Protein AF-A0A3M1F6H9-F1 (afdb_monomer_lite)

pLDDT: mean 87.19, std 11.6, range [54.12, 97.62]

Structure (mmCIF, N/CA/C/O backbone):
data_AF-A0A3M1F6H9-F1
#
_entry.id   AF-A0A3M1F6H9-F1
#
loop_
_atom_site.group_PDB
_atom_site.id
_atom_site.type_symbol
_atom_site.label_atom_id
_atom_site.label_alt_id
_atom_site.label_comp_id
_atom_site.label_asym_id
_atom_site.label_entity_id
_atom_site.label_seq_id
_atom_site.pdbx_PDB_ins_code
_atom_site.Cartn_x
_atom_site.Cartn_y
_atom_site.Cartn_z
_atom_site.occupancy
_atom_site.B_iso_or_equiv
_atom_site.auth_seq_id
_atom_site.auth_comp_id
_atom_site.auth_asym_id
_atom_site.auth_atom_id
_atom_site.pdbx_PDB_model_num
ATOM 1 N N . SER A 1 1 ? -1.855 0.763 23.157 1.00 54.12 1 SER A N 1
ATOM 2 C CA . SER A 1 1 ? -2.403 1.597 22.064 1.00 54.12 1 SER A CA 1
ATOM 3 C C . SER A 1 1 ? -3.303 0.759 21.146 1.00 54.12 1 SER A C 1
ATOM 5 O O . SER A 1 1 ? -2.906 0.369 20.063 1.00 54.12 1 SER A O 1
ATOM 7 N N . GLY A 1 2 ? -4.530 0.427 21.568 1.00 61.81 2 GLY A N 1
ATOM 8 C CA . GLY A 1 2 ? -5.446 -0.448 20.804 1.00 61.81 2 GLY A CA 1
ATOM 9 C C . GLY A 1 2 ? -6.276 0.252 19.717 1.00 61.81 2 GLY A C 1
ATOM 10 O O . GLY A 1 2 ? -7.378 -0.196 19.433 1.00 61.81 2 GLY A O 1
ATOM 11 N N . TYR A 1 3 ? -5.807 1.386 19.186 1.00 68.88 3 TYR A N 1
ATOM 12 C CA . TYR A 1 3 ? -6.571 2.201 18.230 1.00 68.88 3 TYR A CA 1
ATOM 13 C C . TYR A 1 3 ? -6.446 1.690 16.788 1.00 68.88 3 TYR A C 1
ATOM 15 O O . TYR A 1 3 ? -7.424 1.707 16.050 1.00 68.88 3 TYR A O 1
ATOM 23 N N . PHE A 1 4 ? -5.265 1.188 16.414 1.00 77.31 4 PHE A N 1
ATOM 24 C CA . PHE A 1 4 ? -4.986 0.645 15.088 1.00 77.31 4 PHE A CA 1
ATOM 25 C C . PHE A 1 4 ? -4.429 -0.784 15.204 1.00 77.31 4 PHE A C 1
ATOM 27 O O . PHE A 1 4 ? -3.568 -1.022 16.060 1.00 77.31 4 PHE A O 1
ATOM 34 N N . PRO A 1 5 ? -4.902 -1.757 14.404 1.00 86.94 5 PRO A N 1
ATOM 35 C CA . PRO A 1 5 ? -4.405 -3.125 14.462 1.00 86.94 5 PRO A CA 1
ATOM 36 C C . PRO A 1 5 ? -2.930 -3.188 14.069 1.00 86.94 5 PRO A C 1
ATOM 38 O O . PRO A 1 5 ? -2.548 -2.740 12.991 1.00 86.94 5 PRO A O 1
ATOM 41 N N . LYS A 1 6 ? -2.101 -3.822 14.908 1.00 88.19 6 LYS A N 1
ATOM 42 C CA . LYS A 1 6 ? -0.671 -4.018 14.610 1.00 88.19 6 LYS A CA 1
ATOM 43 C C . LYS A 1 6 ? -0.449 -4.736 13.273 1.00 88.19 6 LYS A C 1
ATOM 45 O O . LYS A 1 6 ? 0.467 -4.374 12.548 1.00 88.19 6 LYS A O 1
ATOM 50 N N . ALA A 1 7 ? -1.309 -5.701 12.939 1.00 89.88 7 ALA A N 1
ATOM 51 C CA . ALA A 1 7 ? -1.248 -6.435 11.676 1.00 89.88 7 ALA A CA 1
ATOM 52 C C . ALA A 1 7 ? -1.406 -5.512 10.454 1.00 89.88 7 ALA A C 1
ATOM 54 O O . ALA A 1 7 ? -0.603 -5.594 9.530 1.00 89.88 7 ALA A O 1
ATOM 55 N N . LEU A 1 8 ? -2.370 -4.581 10.482 1.00 91.25 8 LEU A N 1
ATOM 56 C CA . LEU A 1 8 ? -2.513 -3.577 9.422 1.00 91.25 8 LEU A CA 1
ATOM 57 C C . LEU A 1 8 ? -1.314 -2.632 9.383 1.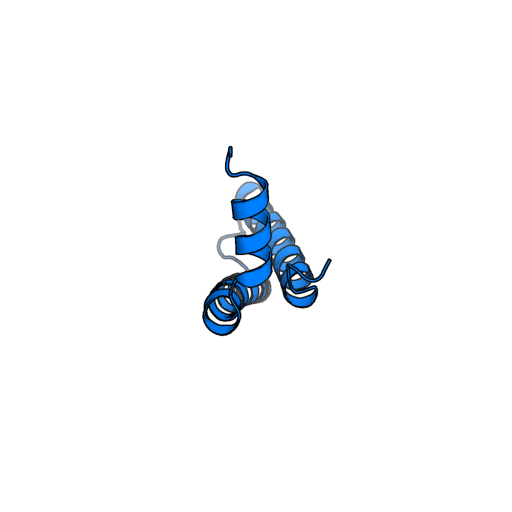00 91.25 8 LEU A C 1
ATOM 59 O O . LEU A 1 8 ? -0.861 -2.286 8.303 1.00 91.25 8 LEU A O 1
ATOM 63 N N . GLY A 1 9 ? -0.758 -2.259 10.539 1.00 91.62 9 GLY A N 1
ATOM 64 C CA . GLY A 1 9 ? 0.463 -1.448 10.601 1.00 91.62 9 GLY A CA 1
ATOM 65 C C . GLY A 1 9 ? 1.642 -2.086 9.877 1.00 91.62 9 GLY A C 1
ATOM 66 O O . GLY A 1 9 ? 2.285 -1.429 9.067 1.00 91.62 9 GLY A O 1
ATOM 67 N N . VAL A 1 10 ? 1.896 -3.374 10.116 1.00 94.75 10 VAL A N 1
ATOM 68 C CA . VAL A 1 10 ? 2.960 -4.110 9.415 1.00 94.75 10 VAL A CA 1
ATOM 69 C C . VAL A 1 10 ? 2.674 -4.193 7.915 1.00 94.75 10 VAL A C 1
ATOM 71 O O . VAL A 1 10 ? 3.573 -3.957 7.112 1.00 94.75 10 VAL A O 1
ATOM 74 N N . LEU A 1 11 ? 1.423 -4.463 7.537 1.00 94.38 11 LEU A N 1
ATOM 75 C CA . LEU A 1 11 ? 1.010 -4.544 6.137 1.00 94.38 11 LEU A CA 1
ATOM 76 C C . LEU A 1 11 ? 1.197 -3.202 5.403 1.00 94.38 11 LEU A C 1
ATOM 78 O O . LEU A 1 11 ? 1.721 -3.178 4.294 1.00 94.38 11 LEU A O 1
ATOM 82 N N . PHE A 1 12 ? 0.873 -2.080 6.052 1.00 94.50 12 PHE A N 1
ATOM 83 C CA . PHE A 1 12 ? 1.123 -0.738 5.519 1.00 94.50 12 PHE A CA 1
ATOM 8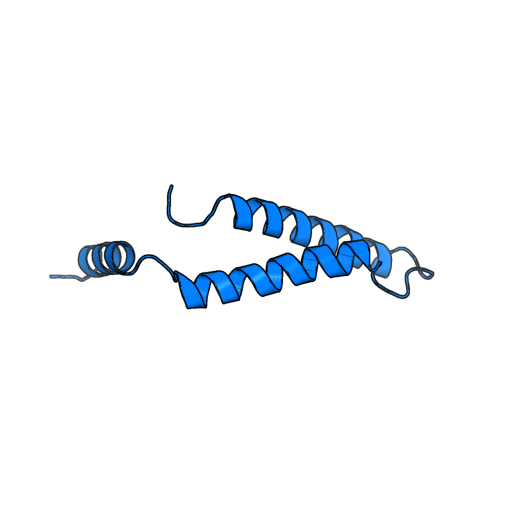4 C C . PHE A 1 12 ? 2.604 -0.396 5.410 1.00 94.50 12 PHE A C 1
ATOM 86 O O . PHE A 1 12 ? 3.001 0.241 4.440 1.00 94.50 12 PHE A O 1
ATOM 93 N N . MET A 1 13 ? 3.432 -0.810 6.373 1.00 96.25 13 MET A N 1
ATOM 94 C CA . MET A 1 13 ? 4.880 -0.618 6.254 1.00 96.25 13 MET A CA 1
ATOM 95 C C . MET A 1 13 ? 5.438 -1.394 5.058 1.00 96.25 13 MET A C 1
ATOM 97 O O . MET A 1 13 ? 6.241 -0.850 4.303 1.00 96.25 13 MET A O 1
ATOM 101 N N . ALA A 1 14 ? 4.975 -2.628 4.842 1.00 96.56 14 ALA A N 1
ATOM 102 C CA . ALA A 1 14 ? 5.360 -3.420 3.678 1.00 96.56 14 ALA A CA 1
ATOM 103 C C . ALA A 1 14 ? 4.905 -2.768 2.359 1.00 96.56 14 ALA A C 1
ATOM 105 O O . ALA A 1 14 ? 5.700 -2.671 1.428 1.00 96.56 14 ALA A O 1
ATOM 106 N N . ALA A 1 15 ? 3.670 -2.260 2.293 1.00 96.50 15 ALA A N 1
ATOM 107 C CA . ALA A 1 15 ? 3.174 -1.524 1.130 1.00 96.50 15 ALA A CA 1
ATOM 108 C C . ALA A 1 15 ? 3.954 -0.225 0.877 1.00 96.50 15 ALA A C 1
ATOM 110 O O . ALA A 1 15 ? 4.314 0.059 -0.260 1.00 96.50 15 ALA A O 1
ATOM 111 N N . GLY A 1 16 ? 4.277 0.533 1.928 1.00 97.06 16 GLY A N 1
ATOM 112 C CA . GLY A 1 16 ? 5.079 1.754 1.823 1.00 97.06 16 GLY A CA 1
ATOM 113 C C . GLY A 1 16 ? 6.487 1.490 1.288 1.00 97.06 16 GLY A C 1
ATOM 114 O O . GLY A 1 16 ? 6.958 2.216 0.415 1.00 97.06 16 GLY A O 1
ATOM 115 N N . LEU A 1 17 ? 7.140 0.416 1.748 1.00 97.62 17 LEU A N 1
ATOM 116 C CA . LEU A 1 17 ? 8.412 -0.035 1.173 1.00 97.62 17 LEU A CA 1
ATOM 117 C C . LEU A 1 17 ? 8.247 -0.478 -0.286 1.00 97.62 17 LEU A C 1
ATOM 119 O O . LEU A 1 17 ? 9.090 -0.151 -1.116 1.00 97.62 17 LEU A O 1
ATOM 123 N N . GLY A 1 18 ? 7.155 -1.178 -0.604 1.00 96.50 18 GLY A N 1
ATOM 124 C CA . GLY A 1 18 ? 6.800 -1.553 -1.971 1.00 96.50 18 GLY A CA 1
ATOM 125 C C . GLY A 1 18 ? 6.731 -0.343 -2.899 1.00 96.50 18 GLY A C 1
ATOM 126 O O . GLY A 1 18 ? 7.437 -0.313 -3.901 1.00 96.50 18 GLY A O 1
ATOM 127 N N . TYR A 1 19 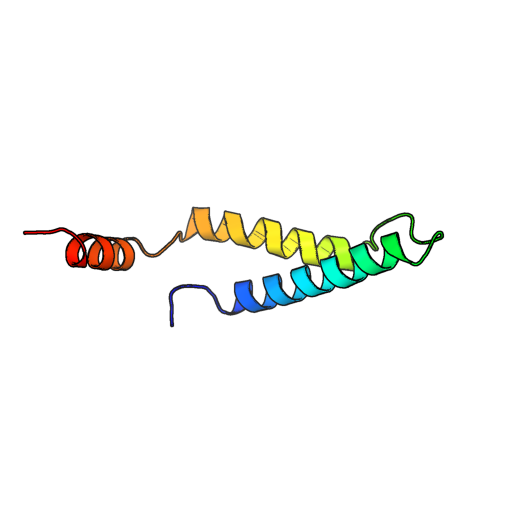? 5.969 0.685 -2.518 1.00 97.00 19 TYR A N 1
ATOM 128 C CA . TYR A 1 19 ? 5.879 1.942 -3.264 1.00 97.00 19 TYR A CA 1
ATOM 129 C C . TYR A 1 19 ? 7.221 2.662 -3.383 1.00 97.00 19 TYR A C 1
ATOM 131 O O . TYR A 1 19 ? 7.520 3.215 -4.437 1.00 97.00 19 TYR A O 1
ATOM 139 N N . LEU A 1 20 ? 8.044 2.653 -2.329 1.00 97.12 20 LEU A N 1
ATOM 140 C CA . LEU A 1 20 ? 9.366 3.273 -2.378 1.00 97.12 20 LEU A CA 1
ATOM 141 C C . LEU A 1 20 ? 10.245 2.614 -3.448 1.00 97.12 20 LEU A C 1
ATOM 143 O O . LEU A 1 20 ? 10.872 3.316 -4.241 1.00 97.12 20 LEU A O 1
ATOM 147 N N . PHE A 1 21 ? 10.278 1.280 -3.495 1.00 95.88 21 PHE A N 1
ATOM 148 C CA . PHE A 1 21 ? 11.040 0.552 -4.509 1.00 95.88 21 PHE A CA 1
ATOM 149 C C . PHE A 1 21 ? 10.440 0.689 -5.906 1.00 95.88 21 PHE A C 1
ATOM 151 O O . PHE A 1 21 ? 11.198 0.843 -6.859 1.00 95.88 21 PHE A O 1
ATOM 158 N N . ASP A 1 22 ? 9.114 0.663 -6.025 1.00 95.88 22 ASP A N 1
ATOM 159 C CA . ASP A 1 22 ? 8.403 0.812 -7.296 1.00 95.88 22 ASP A CA 1
ATOM 160 C C . ASP A 1 22 ? 8.673 2.187 -7.923 1.00 95.88 22 ASP A C 1
ATOM 162 O O . ASP A 1 22 ? 9.175 2.279 -9.043 1.00 95.88 22 ASP A O 1
ATOM 166 N N . ALA A 1 23 ? 8.491 3.259 -7.146 1.00 94.62 23 ALA A N 1
ATOM 167 C CA . ALA A 1 23 ? 8.750 4.624 -7.591 1.00 94.62 23 ALA A CA 1
ATOM 168 C C . ALA A 1 23 ? 10.235 4.861 -7.906 1.00 94.62 23 ALA A C 1
ATOM 170 O O . ALA A 1 23 ? 10.567 5.490 -8.909 1.00 94.62 23 ALA A O 1
ATOM 171 N N . THR A 1 24 ? 11.147 4.335 -7.078 1.00 96.44 24 THR A N 1
ATOM 172 C CA . THR A 1 24 ? 12.594 4.435 -7.335 1.00 96.44 24 THR A CA 1
ATOM 173 C C . THR A 1 24 ? 12.976 3.660 -8.601 1.00 96.44 24 THR A C 1
ATOM 175 O O . THR A 1 24 ? 13.751 4.153 -9.416 1.00 96.44 24 THR A O 1
ATOM 178 N N . GLY A 1 25 ? 12.404 2.472 -8.807 1.00 95.12 25 GLY A N 1
ATOM 179 C CA . GLY A 1 25 ? 12.595 1.676 -10.015 1.00 95.12 25 GLY A CA 1
ATOM 180 C C . GLY A 1 25 ? 12.151 2.432 -11.263 1.00 95.12 25 GLY A C 1
ATOM 181 O O . GLY A 1 25 ? 12.953 2.613 -12.174 1.00 95.12 25 GLY A O 1
ATOM 182 N N . GLN A 1 26 ? 10.926 2.960 -11.271 1.00 93.50 26 GLN A N 1
ATOM 183 C CA . GLN A 1 26 ? 10.411 3.756 -12.390 1.00 93.50 26 GLN A CA 1
ATOM 184 C C . GLN A 1 26 ? 11.232 5.024 -12.655 1.00 93.50 26 GLN A C 1
ATOM 186 O O . GLN A 1 26 ? 11.377 5.425 -13.807 1.00 93.50 26 GLN A O 1
ATOM 191 N N . LEU A 1 27 ? 11.769 5.660 -11.609 1.00 95.50 27 LEU A N 1
ATOM 192 C CA . LEU A 1 27 ? 12.519 6.907 -11.754 1.00 95.50 27 LEU A CA 1
ATOM 193 C C . LEU A 1 27 ? 13.929 6.693 -12.322 1.00 95.50 27 LEU A C 1
ATOM 195 O O . LEU A 1 27 ? 14.391 7.503 -13.124 1.00 95.50 27 LEU A O 1
ATOM 199 N N . PHE A 1 28 ? 14.625 5.632 -11.902 1.00 96.56 28 PHE A N 1
ATOM 200 C CA . PHE A 1 28 ? 16.045 5.435 -12.221 1.00 96.56 28 PHE A CA 1
ATOM 201 C C . PHE A 1 28 ? 16.321 4.340 -13.257 1.00 96.56 28 PHE A C 1
ATOM 203 O O . PHE A 1 28 ? 17.404 4.327 -13.842 1.00 96.56 28 PHE A O 1
ATOM 210 N N . LEU A 1 29 ? 15.386 3.416 -13.495 1.00 95.38 29 LEU A N 1
ATOM 211 C CA . LEU A 1 29 ? 15.578 2.279 -14.396 1.00 95.38 29 LEU A CA 1
ATOM 212 C C . LEU A 1 29 ? 14.630 2.390 -15.600 1.00 95.38 29 LEU A C 1
ATOM 214 O O . LEU A 1 29 ? 13.458 2.041 -15.490 1.00 95.38 29 LEU A O 1
ATOM 218 N N . PRO A 1 30 ? 15.127 2.761 -16.795 1.00 90.50 30 PRO A N 1
ATOM 219 C CA . PRO A 1 30 ? 14.296 2.877 -17.999 1.00 90.50 30 PRO A CA 1
ATOM 220 C C . PRO A 1 30 ? 13.626 1.558 -18.416 1.00 90.50 30 PRO A C 1
ATOM 222 O O . PRO A 1 30 ? 12.605 1.557 -19.094 1.00 90.50 30 PRO A O 1
ATOM 225 N N . ALA A 1 31 ? 14.213 0.424 -18.020 1.00 93.25 31 ALA A N 1
ATOM 226 C CA . ALA A 1 31 ? 13.680 -0.912 -18.279 1.00 93.25 31 ALA A CA 1
ATOM 227 C C . ALA A 1 31 ? 12.558 -1.320 -17.304 1.00 93.25 31 ALA A C 1
ATOM 229 O O . ALA A 1 31 ? 11.891 -2.332 -17.523 1.00 93.25 31 ALA A O 1
ATOM 230 N N . TYR A 1 32 ? 12.346 -0.557 -16.228 1.00 92.06 32 TYR A N 1
ATOM 231 C CA . TYR A 1 32 ? 11.314 -0.818 -15.234 1.00 92.06 32 TYR A CA 1
ATOM 232 C C . TYR A 1 32 ? 9.979 -0.242 -15.712 1.00 92.06 32 TYR A C 1
ATOM 234 O O . TYR A 1 32 ? 9.578 0.869 -15.377 1.00 92.06 32 TYR A O 1
ATOM 242 N N . THR A 1 33 ? 9.313 -1.003 -16.574 1.00 89.94 33 THR A N 1
ATOM 243 C CA . THR A 1 33 ? 8.087 -0.569 -17.260 1.00 89.94 33 THR A CA 1
ATOM 244 C C . THR A 1 33 ? 6.815 -0.917 -16.497 1.00 89.94 33 THR A C 1
ATOM 246 O O . THR A 1 33 ? 5.787 -0.272 -16.693 1.00 89.94 33 THR A O 1
ATOM 249 N N . THR A 1 34 ? 6.869 -1.921 -15.621 1.00 93.62 34 THR A N 1
ATOM 250 C CA . THR A 1 34 ? 5.710 -2.407 -14.869 1.00 93.62 34 THR A CA 1
ATOM 251 C C . THR A 1 34 ? 6.102 -2.772 -13.447 1.00 93.62 34 THR A C 1
ATOM 253 O O . THR A 1 34 ? 7.122 -3.437 -13.249 1.00 93.62 34 THR A O 1
ATOM 256 N N . THR A 1 35 ? 5.244 -2.450 -12.482 1.00 93.75 35 THR A N 1
ATOM 257 C CA . THR A 1 35 ? 5.377 -2.911 -11.098 1.00 93.75 35 THR A CA 1
ATOM 258 C C . THR A 1 35 ? 5.369 -4.446 -11.041 1.00 93.75 35 THR A C 1
ATOM 260 O O . THR A 1 35 ? 4.430 -5.079 -11.535 1.00 93.75 35 THR A O 1
ATOM 263 N N . PRO A 1 36 ? 6.375 -5.088 -10.423 1.00 94.56 36 PRO A N 1
ATOM 264 C CA . PRO A 1 36 ? 6.402 -6.523 -10.207 1.00 94.56 36 PRO A CA 1
ATOM 265 C C . PRO A 1 36 ? 5.157 -7.001 -9.463 1.00 94.56 36 PRO A C 1
ATOM 267 O O . PRO A 1 36 ? 4.771 -6.427 -8.444 1.00 94.56 36 PRO A O 1
ATOM 270 N N . ALA A 1 37 ? 4.583 -8.116 -9.920 1.00 95.81 37 ALA A N 1
ATOM 271 C CA . ALA A 1 37 ? 3.347 -8.670 -9.366 1.00 95.81 37 ALA A CA 1
ATOM 272 C C . ALA A 1 37 ? 3.406 -8.883 -7.843 1.00 95.81 37 ALA A C 1
ATOM 274 O O . ALA A 1 37 ? 2.414 -8.663 -7.151 1.00 95.81 37 ALA A O 1
ATOM 275 N N . LEU A 1 38 ? 4.572 -9.256 -7.304 1.0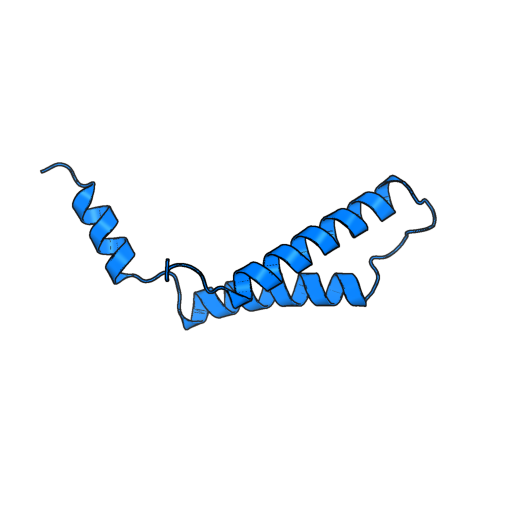0 95.00 38 LEU A N 1
ATOM 276 C CA . LEU A 1 38 ? 4.772 -9.410 -5.862 1.00 95.00 38 LEU A CA 1
ATOM 277 C C . LEU A 1 38 ? 4.587 -8.085 -5.105 1.00 95.00 38 LEU A C 1
ATOM 279 O O . LEU A 1 38 ? 3.868 -8.048 -4.109 1.00 95.00 38 LEU A O 1
ATOM 283 N N . ILE A 1 39 ? 5.207 -7.004 -5.589 1.00 95.00 39 ILE A N 1
ATOM 284 C CA . ILE A 1 39 ? 5.113 -5.670 -4.977 1.00 95.00 39 ILE A CA 1
ATOM 285 C C . ILE A 1 39 ? 3.671 -5.169 -5.074 1.00 95.00 39 ILE A C 1
ATOM 287 O O . ILE A 1 39 ? 3.085 -4.786 -4.062 1.00 95.00 39 ILE A O 1
ATOM 291 N N . ALA A 1 40 ? 3.075 -5.277 -6.265 1.00 96.38 40 ALA A N 1
ATOM 292 C CA . ALA A 1 40 ? 1.689 -4.889 -6.505 1.00 96.38 40 ALA A CA 1
ATOM 293 C C . ALA A 1 40 ? 0.709 -5.638 -5.586 1.00 96.38 40 ALA A C 1
ATOM 295 O O . ALA A 1 40 ? -0.201 -5.032 -5.028 1.00 96.38 40 ALA A O 1
ATOM 296 N N . THR A 1 41 ? 0.915 -6.941 -5.366 1.00 96.62 41 THR A N 1
ATOM 297 C CA . THR A 1 41 ? 0.041 -7.752 -4.501 1.00 96.62 41 THR A CA 1
ATOM 298 C C . THR A 1 41 ? 0.121 -7.318 -3.038 1.00 96.62 41 THR A C 1
ATOM 300 O O . THR A 1 41 ? -0.904 -7.251 -2.365 1.00 96.62 41 THR A O 1
ATOM 303 N N . ILE A 1 42 ? 1.318 -7.001 -2.533 1.00 95.81 42 ILE A N 1
ATOM 304 C CA . ILE A 1 42 ? 1.503 -6.534 -1.149 1.00 95.81 42 ILE A CA 1
ATOM 305 C C . ILE A 1 42 ? 0.829 -5.173 -0.946 1.00 95.81 42 ILE A C 1
ATOM 307 O O . ILE A 1 42 ? 0.118 -4.983 0.044 1.00 95.81 42 ILE A O 1
ATOM 311 N N . ILE A 1 43 ? 1.023 -4.251 -1.893 1.00 96.88 43 ILE A N 1
ATOM 312 C CA . ILE A 1 43 ? 0.386 -2.930 -1.885 1.00 96.88 43 ILE A CA 1
ATOM 313 C C . ILE A 1 43 ? -1.137 -3.080 -1.891 1.00 96.88 43 ILE A C 1
ATOM 315 O O . ILE A 1 43 ? -1.808 -2.598 -0.977 1.00 96.88 43 ILE A O 1
ATOM 319 N N . ALA A 1 44 ? -1.676 -3.829 -2.855 1.00 96.81 44 ALA A N 1
ATOM 320 C CA . ALA A 1 44 ? -3.112 -4.046 -2.986 1.00 96.81 44 ALA A CA 1
ATOM 321 C C . ALA A 1 44 ? -3.710 -4.710 -1.737 1.00 96.81 44 ALA A C 1
ATOM 323 O O . ALA A 1 44 ? -4.776 -4.312 -1.270 1.00 96.81 44 ALA A O 1
ATOM 324 N N . ALA A 1 45 ? -3.017 -5.686 -1.142 1.00 96.62 45 ALA A N 1
ATOM 325 C CA . ALA A 1 45 ? -3.471 -6.323 0.089 1.00 96.62 45 ALA A CA 1
ATOM 326 C C . ALA A 1 45 ? -3.603 -5.315 1.241 1.00 96.62 45 ALA A C 1
ATOM 328 O O . ALA A 1 45 ? -4.592 -5.365 1.972 1.00 96.62 45 ALA A O 1
ATOM 329 N N . ALA A 1 46 ? -2.654 -4.384 1.396 1.00 95.62 46 ALA A N 1
ATOM 330 C CA . ALA A 1 46 ? -2.734 -3.323 2.402 1.00 95.62 46 ALA A CA 1
ATOM 331 C C . ALA A 1 46 ? -3.910 -2.376 2.148 1.00 95.62 46 ALA A C 1
ATOM 333 O O . ALA A 1 46 ? -4.710 -2.109 3.051 1.00 95.62 46 ALA A O 1
ATOM 334 N N . GLU A 1 47 ? -4.029 -1.913 0.906 1.00 95.31 47 GLU A N 1
ATOM 335 C CA . GLU A 1 47 ? -5.042 -0.951 0.480 1.00 95.31 47 GLU A CA 1
ATOM 336 C C . GLU A 1 47 ? -6.459 -1.512 0.503 1.00 95.31 47 GLU A C 1
ATOM 338 O O . GLU A 1 47 ? -7.393 -0.742 0.679 1.00 95.31 47 GLU A O 1
ATOM 343 N N . ILE A 1 48 ? -6.637 -2.829 0.376 1.00 96.25 48 ILE A N 1
ATOM 344 C CA . ILE A 1 48 ? -7.939 -3.496 0.506 1.00 96.25 48 ILE A CA 1
ATOM 345 C C . ILE A 1 48 ? -8.223 -3.842 1.970 1.00 96.25 48 ILE A C 1
ATOM 347 O O . ILE A 1 48 ? -9.327 -3.606 2.467 1.00 96.25 48 ILE A O 1
ATOM 351 N N . ALA A 1 49 ? -7.239 -4.377 2.698 1.00 93.94 49 ALA A N 1
ATOM 352 C CA . ALA A 1 49 ? -7.431 -4.783 4.088 1.00 93.94 49 ALA A CA 1
ATOM 353 C C . ALA A 1 49 ? -7.794 -3.598 4.995 1.00 93.94 49 ALA A C 1
ATOM 355 O O . ALA A 1 49 ? -8.575 -3.755 5.935 1.00 93.94 49 ALA A O 1
ATOM 356 N N . PHE A 1 50 ? -7.260 -2.407 4.715 1.00 92.69 50 PHE A N 1
ATOM 357 C CA . PHE A 1 50 ? -7.544 -1.200 5.484 1.00 92.69 50 PHE A CA 1
ATOM 358 C C . PHE A 1 50 ? -9.004 -0.722 5.422 1.00 92.69 50 PHE A C 1
ATOM 360 O O . PHE A 1 50 ? -9.630 -0.641 6.482 1.00 92.69 50 PHE A O 1
ATOM 367 N N . PRO A 1 51 ? -9.590 -0.422 4.247 1.00 93.19 51 PRO A N 1
ATOM 368 C CA . PRO A 1 51 ? -10.985 -0.023 4.143 1.00 93.19 51 PRO A CA 1
ATOM 369 C C . PRO A 1 51 ? -11.918 -1.149 4.579 1.00 93.19 51 PRO A C 1
ATOM 371 O O . PRO A 1 51 ? -12.887 -0.868 5.271 1.00 93.19 51 PRO A O 1
ATOM 374 N N . VAL A 1 52 ? -11.613 -2.419 4.284 1.00 93.38 52 VAL A N 1
ATOM 375 C CA . VAL A 1 52 ? -12.407 -3.550 4.799 1.00 93.38 52 VAL A CA 1
ATOM 376 C C . VAL A 1 52 ? -12.429 -3.544 6.327 1.00 93.38 52 VAL A C 1
ATOM 378 O O . VAL A 1 52 ? -13.488 -3.685 6.939 1.00 93.38 52 VAL A O 1
ATOM 381 N N . TRP A 1 53 ? -11.285 -3.315 6.971 1.00 92.00 53 TRP A N 1
ATOM 382 C CA . TRP A 1 53 ? -11.233 -3.199 8.424 1.00 92.00 53 TRP A CA 1
ATOM 383 C C . TRP A 1 53 ? -12.006 -1.983 8.952 1.00 92.00 53 TRP A C 1
ATOM 385 O O . TRP A 1 53 ? -12.701 -2.099 9.964 1.00 92.00 53 TRP A O 1
ATOM 395 N N . LEU A 1 54 ? -11.931 -0.838 8.268 1.00 89.38 54 LEU A N 1
ATOM 396 C CA . LEU A 1 54 ? -12.725 0.344 8.610 1.00 89.38 54 LEU A CA 1
ATOM 397 C C . LEU A 1 54 ? -14.232 0.092 8.463 1.00 89.38 54 LEU A C 1
ATOM 399 O O . LEU A 1 54 ? -14.995 0.557 9.302 1.00 89.38 54 LEU A O 1
ATO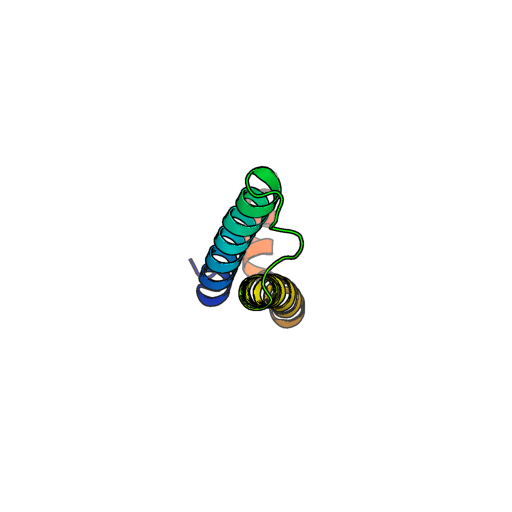M 403 N N . LEU A 1 55 ? -14.661 -0.662 7.451 1.00 89.56 55 LEU A N 1
ATOM 404 C CA . LEU A 1 55 ? -16.067 -1.009 7.235 1.00 89.56 55 LEU A CA 1
ATOM 405 C C . LEU A 1 55 ? -16.592 -1.979 8.300 1.00 89.56 55 LEU A C 1
ATOM 407 O O . LEU A 1 55 ? -17.715 -1.826 8.770 1.00 89.56 55 LEU A O 1
ATOM 411 N N . VAL A 1 56 ? -15.787 -2.972 8.692 1.00 88.19 56 VAL A N 1
ATOM 412 C CA . VAL A 1 56 ? -16.210 -4.018 9.640 1.00 88.19 56 VAL A CA 1
ATOM 413 C C . VAL A 1 56 ? -16.092 -3.566 11.093 1.00 88.19 56 VAL A C 1
ATOM 415 O O . VAL A 1 56 ? -17.008 -3.773 11.885 1.00 88.19 56 VAL A O 1
ATOM 418 N N . LYS A 1 57 ? -14.943 -2.999 11.478 1.00 82.06 57 LYS A N 1
ATOM 419 C CA . LYS A 1 57 ? -14.661 -2.611 12.869 1.00 82.06 57 LYS A CA 1
ATOM 420 C C . LYS A 1 57 ? -14.769 -1.111 13.095 1.00 82.06 57 LYS A C 1
ATOM 422 O O . LYS A 1 57 ? -15.186 -0.696 14.176 1.00 82.06 57 LYS A O 1
ATOM 427 N N . GLY A 1 58 ? -14.361 -0.325 12.101 1.00 71.50 58 GLY A N 1
ATOM 428 C CA . GLY A 1 58 ? -14.289 1.127 12.194 1.00 71.50 58 GLY A CA 1
ATOM 429 C C . GLY A 1 58 ? -13.345 1.628 13.285 1.00 71.50 58 GLY A C 1
ATOM 430 O O . GLY A 1 58 ? -12.753 0.884 14.072 1.00 71.50 58 GLY A O 1
ATOM 431 N N . VAL A 1 59 ? -13.203 2.946 13.338 1.00 70.06 59 VAL A N 1
ATOM 432 C CA . VAL A 1 59 ? -12.584 3.613 14.482 1.00 70.06 59 VAL A CA 1
ATOM 433 C C . VAL A 1 59 ? -13.500 3.448 15.695 1.00 70.06 59 VAL A C 1
ATOM 435 O O . VAL A 1 59 ? -14.704 3.673 15.608 1.00 70.06 59 VAL A O 1
ATOM 438 N N . ASN A 1 60 ? -12.927 3.049 16.835 1.00 75.44 60 ASN A N 1
ATOM 439 C CA . ASN A 1 60 ? -13.670 2.828 18.075 1.00 75.44 60 ASN A CA 1
ATOM 440 C C . ASN A 1 60 ? -14.487 4.083 18.450 1.00 75.44 60 ASN A C 1
ATOM 442 O O . ASN A 1 60 ? -13.934 5.081 18.920 1.00 75.44 60 ASN A O 1
ATOM 446 N N . SER A 1 61 ? -15.805 4.010 18.253 1.00 67.69 61 SER A N 1
ATOM 447 C CA . SER A 1 61 ? -16.705 5.156 18.377 1.00 67.69 61 SER A CA 1
ATOM 448 C C . SER A 1 61 ? -16.886 5.635 19.816 1.00 67.69 61 SER A C 1
ATOM 450 O O . SER A 1 61 ? -17.208 6.804 20.019 1.00 67.69 61 SER A O 1
ATOM 452 N N . SER A 1 62 ? -16.701 4.777 20.829 1.00 70.00 62 SER A N 1
ATOM 453 C CA . SER A 1 62 ? -16.805 5.194 22.234 1.00 70.00 62 SER A CA 1
ATOM 454 C C . SER A 1 62 ? -15.610 6.056 22.632 1.00 70.00 62 SER A C 1
ATOM 456 O O . SER A 1 62 ? -15.792 7.162 23.131 1.00 70.00 62 SER A O 1
ATOM 458 N N . ARG A 1 63 ? -14.394 5.628 22.276 1.00 72.69 63 ARG A N 1
ATOM 459 C CA . ARG A 1 63 ? -13.175 6.428 22.481 1.00 72.69 63 ARG A CA 1
ATOM 460 C C . ARG A 1 63 ? -13.161 7.720 21.675 1.00 72.69 63 ARG A C 1
ATOM 462 O O . ARG A 1 63 ? -12.589 8.712 22.119 1.00 72.69 63 ARG A O 1
ATOM 469 N N . TRP A 1 64 ? -13.747 7.705 20.481 1.00 73.25 64 TRP A N 1
ATOM 470 C CA . TRP A 1 64 ? -13.866 8.913 19.671 1.00 73.25 64 TRP A CA 1
ATOM 471 C C . TRP A 1 64 ? -14.812 9.928 20.327 1.00 73.25 64 TRP A C 1
ATOM 473 O O . TRP A 1 64 ? -14.451 11.094 20.455 1.00 73.25 64 TRP A O 1
ATOM 483 N N . ARG A 1 65 ? -15.957 9.461 20.852 1.00 72.38 65 ARG A N 1
ATOM 484 C CA . ARG A 1 65 ? -16.921 10.286 21.600 1.00 72.38 65 ARG A CA 1
ATOM 485 C C . ARG A 1 65 ? -16.343 10.886 22.881 1.00 72.38 65 ARG A C 1
ATOM 487 O O . ARG A 1 65 ? -16.557 12.065 23.141 1.00 72.38 65 ARG A O 1
ATOM 494 N N . GLU A 1 66 ? -15.581 10.113 23.653 1.00 80.19 66 GLU A N 1
ATOM 495 C CA . GLU A 1 66 ? -14.901 10.613 24.860 1.00 80.19 66 GLU A CA 1
ATOM 496 C C . GLU A 1 66 ? -13.963 11.786 24.544 1.00 80.19 66 GLU A C 1
ATOM 498 O O . GLU A 1 66 ? -13.952 12.783 25.262 1.00 80.19 66 GLU A O 1
ATOM 503 N N . ARG A 1 67 ? -13.213 11.712 23.436 1.00 73.56 67 ARG A N 1
ATOM 504 C CA . ARG A 1 67 ? -12.311 12.795 23.013 1.00 73.56 67 ARG A CA 1
ATOM 505 C C . ARG A 1 67 ? -13.051 14.033 22.523 1.00 73.56 67 ARG A C 1
ATOM 507 O O . ARG A 1 67 ? -12.605 15.134 22.811 1.00 73.56 67 ARG A O 1
ATOM 514 N N . THR A 1 68 ? -14.157 13.876 21.799 1.00 79.44 68 THR A N 1
ATOM 515 C CA . THR A 1 68 ? -14.952 15.029 21.345 1.00 79.44 68 THR A CA 1
ATOM 516 C C . THR A 1 68 ? -15.663 15.728 22.499 1.00 79.44 68 THR A C 1
ATOM 518 O O . THR A 1 68 ? -15.740 16.949 22.505 1.00 79.44 68 THR A O 1
ATOM 521 N N . LEU A 1 69 ? -16.136 14.973 23.497 1.00 77.31 69 LEU A N 1
ATOM 522 C CA . LEU A 1 69 ? -16.775 15.535 24.691 1.00 77.31 69 LEU A CA 1
ATOM 523 C C . LEU A 1 69 ? -15.764 16.226 25.615 1.00 77.31 69 LEU A C 1
ATOM 525 O O . LEU A 1 69 ? -16.087 17.250 26.199 1.00 77.31 69 LEU A O 1
ATOM 529 N N . ALA A 1 70 ? -14.528 15.723 25.699 1.00 72.50 70 ALA A N 1
ATOM 530 C CA . ALA A 1 7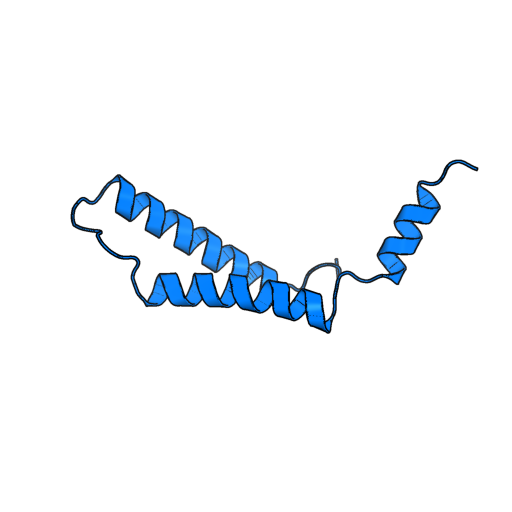0 ? -13.453 16.360 26.464 1.00 72.50 70 ALA A CA 1
ATOM 531 C C . ALA A 1 70 ? -12.942 17.685 25.857 1.00 72.50 70 ALA A C 1
ATOM 533 O O . ALA A 1 70 ? -12.220 18.418 26.526 1.00 72.50 70 ALA A O 1
ATOM 534 N N . VAL A 1 71 ? -13.271 17.975 24.594 1.00 69.25 71 VAL A N 1
ATOM 535 C CA . VAL A 1 71 ? -12.823 19.174 23.858 1.00 69.25 71 VAL A CA 1
ATOM 536 C C . VAL A 1 71 ? -13.954 20.203 23.684 1.00 69.25 71 VAL A C 1
ATOM 538 O O . VAL A 1 71 ? -13.690 21.337 23.290 1.00 69.25 71 VAL A O 1
ATOM 541 N N . ALA A 1 72 ? -15.205 19.854 24.001 1.00 61.16 72 ALA A N 1
ATOM 542 C CA . ALA A 1 72 ? -16.325 20.790 23.925 1.00 61.16 72 ALA A CA 1
ATOM 543 C C . ALA A 1 72 ? -16.227 21.849 25.049 1.00 61.16 72 ALA A C 1
ATOM 545 O O . ALA A 1 72 ? -16.152 21.462 26.218 1.00 61.16 72 ALA A O 1
ATOM 546 N N . PRO A 1 73 ? -16.214 23.164 24.739 1.00 60.69 73 PRO A N 1
ATOM 547 C CA . PRO A 1 73 ? -16.296 24.196 25.769 1.00 60.69 73 PRO A CA 1
ATOM 548 C C . PRO A 1 73 ? -17.666 24.136 26.463 1.00 60.69 73 PRO A C 1
ATOM 550 O O . PRO A 1 73 ? -18.680 23.908 25.800 1.00 60.69 73 PRO A O 1
ATOM 553 N N . ALA A 1 74 ? -17.643 24.285 27.793 1.00 63.53 74 ALA A N 1
ATOM 554 C CA . ALA A 1 74 ? -18.803 24.241 28.688 1.00 63.53 74 ALA A CA 1
ATOM 555 C C . ALA A 1 74 ? -19.813 25.368 28.429 1.00 63.53 74 ALA A C 1
ATOM 557 O O . ALA A 1 74 ? -19.372 26.479 28.052 1.00 63.53 74 ALA A O 1
#

Sequence (74 aa):
SGYFPKALGVLFMAAGLGYLFDATGQLFLPAYTTTPALIATIIAAAEIAFPVWLLVKGVNSSRWRERTLAVAPA

Radius of gyration: 17.97 Å; chains: 1; bounding box: 35×34×47 Å

Secondary structure (DSSP, 8-state):
-TTS-HHHHHHHHHHHHHHHHHHHHHHH-TT--S--HHHHHHHHHHHHHHHHHHHHT-S-HHHHHHHHHTTS--

Foldseek 3Di:
DPQDDVVLVVLVVLLVVLVVCLVVCVVPPVPSPDRPPVSVVSNVCSVVVVVVCCVPPNGPVVVVVVVVVVPDDD